Protein AF-A0A559GRL6-F1 (afdb_monomer_lite)

Secondary structure (DSSP, 8-state):
-HHHHHHHHHHHHHHHHHHHHH--TTGGGHHHHHHHHHHHHGGGG--HHHHHHTT-HHHHHHHHHHHHHHHHHHHHHH--STTTHHHHHHHHHHHHHHHHHHHHHHHTTT-PPPP--HHHHHHHHHHHHHHHHHHHHHHHHHHHHHHHHHTSS-THHHHHHHHHHHHHHHHHHHH--

Structure (mmCIF, N/CA/C/O backbone):
data_AF-A0A559GRL6-F1
#
_entry.id   AF-A0A559GRL6-F1
#
loop_
_atom_site.group_PDB
_atom_site.id
_atom_site.type_symbol
_atom_site.label_atom_id
_atom_site.label_alt_id
_atom_site.label_comp_id
_atom_site.label_asym_id
_atom_site.label_entity_id
_atom_site.label_seq_id
_atom_site.pdbx_PDB_ins_code
_atom_site.Cartn_x
_atom_site.Cartn_y
_atom_site.Cartn_z
_atom_site.occupancy
_atom_site.B_iso_or_equiv
_atom_site.auth_seq_id
_atom_site.auth_comp_id
_atom_site.auth_asym_id
_atom_site.auth_atom_id
_atom_site.pdbx_PDB_model_num
ATOM 1 N N . MET A 1 1 ? -7.817 6.416 13.350 1.00 76.00 1 MET A N 1
ATOM 2 C CA . MET A 1 1 ? -7.106 5.693 12.274 1.00 76.00 1 MET A CA 1
ATOM 3 C C . MET A 1 1 ? -7.726 5.950 10.910 1.00 76.00 1 MET A C 1
ATOM 5 O O . MET A 1 1 ? -7.143 6.718 10.166 1.00 76.00 1 MET A O 1
ATOM 9 N N . PHE A 1 2 ? -8.925 5.438 10.607 1.00 80.31 2 PHE A N 1
ATOM 10 C CA . PHE A 1 2 ? -9.505 5.513 9.254 1.00 80.31 2 PHE A CA 1
ATOM 11 C C . PHE A 1 2 ? -9.571 6.926 8.631 1.00 80.31 2 PHE A C 1
ATOM 13 O O . PHE A 1 2 ? -9.091 7.125 7.522 1.00 80.31 2 PHE A O 1
ATOM 20 N N . TYR A 1 3 ? -10.078 7.935 9.352 1.00 81.56 3 TYR A N 1
ATOM 21 C CA . TYR A 1 3 ? -10.118 9.320 8.844 1.00 81.56 3 TYR A CA 1
ATOM 22 C C . TYR A 1 3 ? -8.729 9.910 8.562 1.00 81.56 3 TYR A C 1
ATOM 24 O O . TYR A 1 3 ? -8.561 10.658 7.603 1.00 81.56 3 TYR A O 1
ATOM 32 N N . ILE A 1 4 ? -7.732 9.552 9.379 1.00 82.25 4 ILE A N 1
ATOM 33 C CA . ILE A 1 4 ? -6.341 9.965 9.165 1.00 82.25 4 ILE A CA 1
ATOM 34 C C . ILE A 1 4 ? -5.816 9.288 7.897 1.00 82.25 4 ILE A C 1
ATOM 36 O O . ILE A 1 4 ? -5.250 9.977 7.061 1.00 82.25 4 ILE A O 1
ATOM 40 N N . SER A 1 5 ? -6.084 7.991 7.711 1.00 83.94 5 SER A N 1
ATOM 41 C CA . SER A 1 5 ? -5.703 7.238 6.509 1.00 83.94 5 SER A CA 1
ATOM 42 C C . SER A 1 5 ? -6.325 7.797 5.227 1.00 83.94 5 SER A C 1
ATOM 44 O O . SER A 1 5 ? -5.647 7.839 4.206 1.00 83.94 5 SER A O 1
ATOM 46 N N . ILE A 1 6 ? -7.582 8.258 5.265 1.00 85.69 6 ILE A N 1
ATOM 47 C CA . ILE A 1 6 ? -8.213 8.948 4.124 1.00 85.69 6 ILE A CA 1
ATOM 48 C C . ILE A 1 6 ? -7.443 10.224 3.792 1.00 85.69 6 ILE A C 1
ATOM 50 O O . ILE A 1 6 ? -7.048 10.428 2.645 1.00 85.69 6 ILE A O 1
ATOM 54 N N . PHE A 1 7 ? -7.224 11.081 4.792 1.00 86.69 7 PHE A N 1
ATOM 55 C CA . PHE A 1 7 ? -6.556 12.360 4.582 1.00 86.69 7 PHE A CA 1
ATOM 56 C C . PHE A 1 7 ? -5.125 12.175 4.067 1.00 86.69 7 PHE A C 1
ATOM 58 O O . PHE A 1 7 ? -4.737 12.815 3.091 1.00 86.69 7 PHE A O 1
ATOM 65 N N . THR A 1 8 ? -4.351 11.278 4.680 1.00 85.44 8 THR A N 1
ATOM 66 C CA . THR A 1 8 ? -2.965 11.027 4.274 1.00 85.44 8 THR A CA 1
ATOM 67 C C . THR A 1 8 ? -2.886 10.377 2.899 1.00 85.44 8 THR A C 1
ATOM 69 O O . THR A 1 8 ? -2.093 10.827 2.084 1.00 85.44 8 THR A O 1
ATOM 72 N N . SER A 1 9 ? -3.730 9.388 2.589 1.00 86.75 9 SER A N 1
ATOM 73 C CA . SER A 1 9 ? -3.754 8.745 1.267 1.00 86.75 9 SER A CA 1
ATOM 74 C C . SER A 1 9 ? -4.105 9.740 0.158 1.00 86.75 9 SER A C 1
ATOM 76 O O . SER A 1 9 ? -3.411 9.777 -0.859 1.00 86.75 9 SER A O 1
ATOM 78 N N . LEU A 1 10 ? -5.105 10.604 0.368 1.00 89.81 10 LEU A N 1
ATOM 79 C CA . LEU A 1 10 ? -5.456 11.65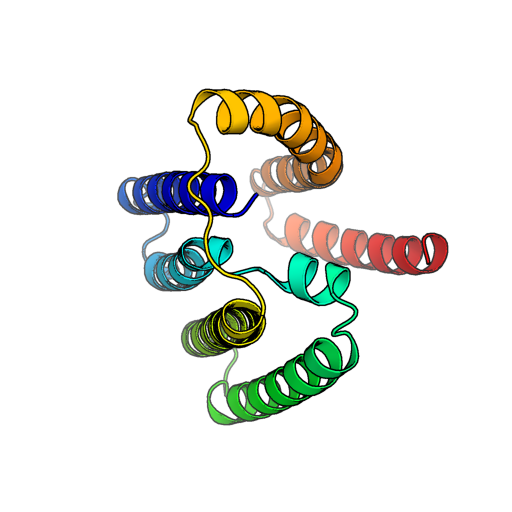3 -0.594 1.00 89.81 10 LEU A CA 1
ATOM 80 C C . LEU A 1 10 ? -4.324 12.671 -0.768 1.00 89.81 10 LEU A C 1
ATOM 82 O O . LEU A 1 10 ? -3.975 13.005 -1.898 1.00 89.81 10 LEU A O 1
ATOM 86 N N . LEU A 1 11 ? -3.729 13.135 0.333 1.00 90.31 11 LEU A N 1
ATOM 87 C CA . LEU A 1 11 ? -2.635 14.105 0.299 1.00 90.31 11 LEU A CA 1
ATOM 88 C C . LEU A 1 11 ? -1.402 13.530 -0.409 1.00 90.31 11 LEU A C 1
ATOM 90 O O . LEU A 1 11 ? -0.865 14.162 -1.316 1.00 90.31 11 LEU A O 1
ATOM 94 N N . THR A 1 12 ? -0.977 12.319 -0.044 1.00 87.75 12 THR A N 1
ATOM 95 C CA . THR A 1 12 ? 0.183 11.652 -0.647 1.00 87.75 12 THR A CA 1
ATOM 96 C C . THR A 1 12 ? -0.047 11.365 -2.125 1.00 87.75 12 THR A C 1
ATOM 98 O O . THR A 1 12 ? 0.828 11.652 -2.938 1.00 87.75 12 THR A O 1
ATOM 101 N N . THR A 1 13 ? -1.226 10.863 -2.498 1.00 88.75 13 THR A N 1
ATOM 102 C CA . THR A 1 13 ? -1.543 10.590 -3.908 1.00 88.75 13 THR A CA 1
ATOM 103 C C . THR A 1 13 ? -1.638 11.882 -4.721 1.00 88.75 13 THR A C 1
ATOM 105 O O . THR A 1 13 ? -1.179 11.930 -5.859 1.00 88.75 13 THR A O 1
ATOM 108 N N . GLY A 1 14 ? -2.169 12.958 -4.132 1.00 88.88 14 GLY A N 1
ATOM 109 C CA . GLY A 1 14 ? -2.195 14.279 -4.759 1.00 88.88 14 GLY A CA 1
ATOM 110 C C . GLY A 1 14 ? -0.790 14.802 -5.058 1.00 88.88 14 GLY A C 1
ATOM 111 O O . GLY A 1 14 ? -0.509 15.185 -6.192 1.00 88.88 14 GLY A O 1
ATOM 112 N N . ILE A 1 15 ? 0.117 14.749 -4.077 1.00 90.50 15 ILE A N 1
ATOM 113 C CA . ILE A 1 15 ? 1.530 15.117 -4.276 1.00 90.50 15 ILE A CA 1
ATOM 114 C C . ILE A 1 15 ? 2.178 14.223 -5.342 1.00 90.50 15 ILE A C 1
ATOM 116 O O . ILE A 1 15 ? 2.889 14.722 -6.211 1.00 90.50 15 ILE A O 1
ATOM 120 N N . TYR A 1 16 ? 1.900 12.920 -5.314 1.00 88.94 16 TYR A N 1
ATOM 121 C CA . TYR A 1 16 ? 2.429 11.963 -6.283 1.00 88.94 16 TYR A CA 1
ATOM 122 C C . TYR A 1 16 ? 2.016 12.299 -7.725 1.00 88.94 16 TYR A C 1
ATOM 124 O O . TYR A 1 16 ? 2.871 12.378 -8.607 1.00 88.94 16 TYR A O 1
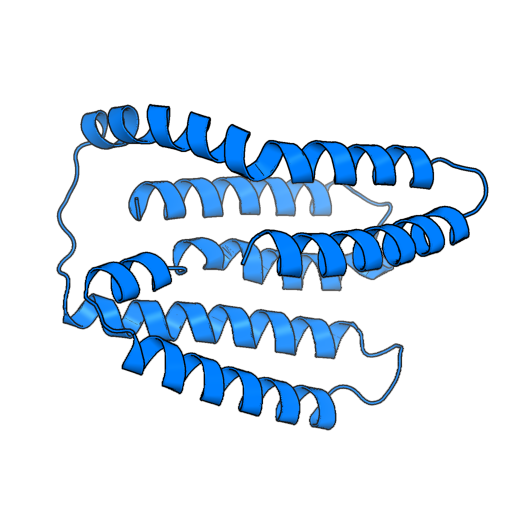ATOM 132 N N . PHE A 1 17 ? 0.734 12.586 -7.969 1.00 87.44 17 PHE A N 1
ATOM 133 C CA . PHE A 1 17 ? 0.269 12.998 -9.296 1.00 87.44 17 PHE A CA 1
ATOM 134 C C . PHE A 1 17 ? 0.823 14.356 -9.734 1.00 87.44 17 PHE A C 1
ATOM 136 O O . PHE A 1 17 ? 1.099 14.526 -10.921 1.00 87.44 17 PHE A O 1
ATOM 143 N N . LEU A 1 18 ? 1.037 15.297 -8.808 1.00 87.31 18 LEU A N 1
ATOM 144 C CA . LEU A 1 18 ? 1.695 16.568 -9.126 1.00 87.31 18 LEU A CA 1
ATOM 145 C C . LEU A 1 18 ? 3.136 16.352 -9.598 1.00 87.31 18 LEU A C 1
ATOM 147 O O . LEU A 1 18 ? 3.531 16.929 -10.606 1.00 87.31 18 LEU A O 1
ATOM 151 N N . ILE A 1 19 ? 3.902 15.492 -8.921 1.00 85.75 19 ILE A N 1
ATOM 152 C CA . ILE A 1 19 ? 5.279 15.170 -9.324 1.00 85.75 19 ILE A CA 1
ATOM 153 C C . ILE A 1 19 ? 5.298 14.571 -10.737 1.00 85.75 19 ILE A C 1
ATOM 155 O O . ILE A 1 19 ? 6.057 15.037 -11.580 1.00 85.75 19 ILE A O 1
ATOM 159 N N . ILE A 1 20 ? 4.415 13.610 -11.030 1.00 85.69 20 ILE A N 1
ATOM 160 C CA . ILE A 1 20 ? 4.316 12.999 -12.370 1.00 85.69 20 ILE A CA 1
ATOM 161 C C . ILE A 1 20 ? 3.939 14.031 -13.440 1.00 85.69 20 ILE A C 1
ATOM 163 O O . ILE A 1 20 ? 4.406 13.948 -14.575 1.00 85.69 20 ILE A O 1
ATOM 167 N N . PHE A 1 21 ? 3.075 14.989 -13.096 1.00 81.94 21 PHE A N 1
ATOM 168 C CA . PHE A 1 21 ? 2.638 16.024 -14.026 1.00 81.94 21 PHE A CA 1
ATOM 169 C C . PHE A 1 21 ? 3.770 16.993 -14.391 1.00 81.94 21 PHE A C 1
ATOM 171 O O . PHE A 1 21 ? 3.906 17.348 -15.561 1.00 81.94 21 PHE A O 1
ATOM 178 N N . PHE A 1 22 ? 4.585 17.403 -13.415 1.00 82.62 22 PHE A N 1
ATOM 179 C CA . PHE A 1 22 ? 5.700 18.328 -13.644 1.00 82.62 22 PHE A CA 1
ATOM 180 C C . PHE A 1 22 ? 6.947 17.659 -14.232 1.00 82.62 22 PHE A C 1
ATOM 182 O O . PHE A 1 22 ? 7.761 18.348 -14.846 1.00 82.62 22 PHE A O 1
ATOM 189 N N . ASP A 1 23 ? 7.106 16.345 -14.074 1.00 76.50 23 ASP A N 1
ATOM 190 C CA . ASP A 1 23 ? 8.277 15.636 -14.581 1.00 76.50 23 ASP A CA 1
ATOM 191 C C . ASP A 1 23 ? 8.110 15.221 -16.059 1.00 76.50 23 ASP A C 1
ATOM 193 O O . ASP A 1 23 ? 7.317 14.347 -16.433 1.00 76.50 23 ASP A O 1
ATOM 197 N N . THR A 1 24 ? 8.870 15.874 -16.939 1.00 66.88 24 THR A N 1
ATOM 198 C CA . THR A 1 24 ? 8.928 15.582 -18.381 1.00 66.88 24 THR A CA 1
ATOM 199 C C . THR A 1 24 ? 9.895 14.455 -18.737 1.00 66.88 24 THR A C 1
ATOM 201 O O . THR A 1 24 ? 9.849 13.958 -19.857 1.00 66.88 24 THR A O 1
ATOM 204 N N . SER A 1 25 ? 10.732 14.002 -17.803 1.00 66.62 25 SER A N 1
ATOM 205 C CA . SER A 1 25 ? 11.786 13.003 -18.055 1.00 66.62 25 SER A CA 1
ATOM 206 C C . SER A 1 25 ? 11.246 11.584 -18.264 1.00 66.62 25 SER A C 1
ATOM 208 O O . SER A 1 25 ? 11.992 10.685 -18.643 1.00 66.62 25 SER A O 1
ATOM 210 N N . ILE A 1 26 ? 9.960 11.361 -17.972 1.00 69.19 26 ILE A N 1
ATOM 211 C CA . ILE A 1 26 ? 9.410 10.025 -17.729 1.00 69.19 26 ILE A CA 1
ATOM 212 C C . ILE A 1 26 ? 8.279 9.630 -18.696 1.00 69.19 26 ILE A C 1
ATOM 214 O O . ILE A 1 26 ? 7.444 8.782 -18.376 1.00 69.19 26 ILE A O 1
ATOM 218 N N . GLU A 1 27 ? 8.205 10.231 -19.884 1.00 67.88 27 GLU A N 1
ATOM 219 C CA . GLU A 1 27 ? 7.066 10.048 -20.802 1.00 67.88 27 GLU A CA 1
ATOM 220 C C . GLU A 1 27 ? 6.702 8.582 -21.083 1.00 67.88 27 GLU A C 1
ATOM 222 O O . GLU A 1 27 ? 5.524 8.232 -21.014 1.00 67.88 27 GLU A O 1
ATOM 227 N N . ASN A 1 28 ? 7.693 7.706 -21.274 1.00 71.62 28 ASN A N 1
ATOM 228 C CA . ASN A 1 28 ? 7.456 6.286 -21.557 1.00 71.62 28 ASN A CA 1
ATOM 229 C C . ASN A 1 28 ? 6.882 5.492 -20.366 1.00 71.62 28 ASN A C 1
ATOM 231 O O . ASN A 1 28 ? 6.220 4.479 -20.577 1.00 71.62 28 ASN A O 1
ATOM 235 N N . LEU A 1 29 ? 7.089 5.939 -19.119 1.00 79.69 29 LEU A N 1
ATOM 236 C CA . LEU A 1 29 ? 6.601 5.247 -17.912 1.00 79.69 29 LEU A CA 1
ATOM 237 C C . LEU A 1 29 ? 5.433 5.975 -17.232 1.00 79.69 29 LEU A C 1
ATOM 239 O O . LEU A 1 29 ? 4.899 5.476 -16.241 1.00 79.69 29 LEU A O 1
ATOM 243 N N . LYS A 1 30 ? 4.985 7.125 -17.757 1.00 81.56 30 LYS A N 1
ATOM 244 C CA . LYS A 1 30 ? 3.871 7.896 -17.175 1.00 81.56 30 LYS A CA 1
ATOM 245 C C . LYS A 1 30 ? 2.623 7.042 -16.962 1.00 81.56 30 LYS A C 1
ATOM 247 O O . LYS A 1 30 ? 2.023 7.098 -15.893 1.00 81.56 30 LYS A O 1
ATOM 252 N N . VAL A 1 31 ? 2.266 6.208 -17.941 1.00 85.19 31 VAL A N 1
ATOM 253 C CA . VAL A 1 31 ? 1.107 5.302 -17.848 1.00 85.19 31 VAL A CA 1
ATOM 254 C C . VAL A 1 31 ? 1.240 4.351 -16.656 1.00 85.19 31 VAL A C 1
ATOM 256 O O . VAL A 1 31 ? 0.294 4.194 -15.884 1.00 85.19 31 VAL A O 1
ATOM 259 N N . LEU A 1 32 ? 2.426 3.769 -16.463 1.00 87.88 32 LEU A N 1
ATOM 260 C CA . LEU A 1 32 ? 2.713 2.870 -15.349 1.00 87.88 32 LEU A CA 1
ATOM 261 C C . LEU A 1 32 ? 2.557 3.588 -14.003 1.00 87.88 32 LEU A C 1
ATOM 263 O O . LEU A 1 32 ? 1.917 3.069 -13.089 1.00 87.88 32 LEU A O 1
ATOM 267 N N . TYR A 1 33 ? 3.085 4.806 -13.894 1.00 87.31 33 TYR A N 1
ATOM 268 C CA . TYR A 1 33 ? 2.965 5.593 -12.673 1.00 87.31 33 TYR A CA 1
ATOM 269 C C . TYR A 1 33 ? 1.535 6.026 -12.367 1.00 87.31 33 TYR A C 1
ATOM 271 O O . TYR A 1 33 ? 1.144 6.014 -11.204 1.00 87.31 33 TYR A O 1
ATOM 279 N N . TYR A 1 34 ? 0.708 6.323 -13.369 1.00 87.75 34 TYR A N 1
ATOM 280 C CA . TYR A 1 34 ? -0.712 6.578 -13.118 1.00 87.75 34 TYR A CA 1
ATOM 281 C C . TYR A 1 34 ? -1.442 5.342 -12.581 1.00 87.75 34 TYR A C 1
ATOM 283 O O . TYR A 1 34 ? -2.244 5.472 -11.654 1.00 87.75 34 TYR A O 1
ATOM 291 N N . ILE A 1 35 ? -1.135 4.148 -13.099 1.00 91.12 35 ILE A N 1
ATOM 292 C CA . ILE A 1 35 ? -1.711 2.886 -12.605 1.00 91.12 35 ILE A CA 1
ATOM 293 C C . ILE A 1 35 ? -1.315 2.657 -11.140 1.00 91.12 35 ILE A C 1
ATOM 295 O O . ILE A 1 35 ? -2.179 2.453 -10.287 1.00 91.12 35 ILE A O 1
ATOM 299 N N . LEU A 1 36 ? -0.028 2.777 -10.814 1.00 88.56 36 LEU A N 1
ATOM 300 C CA . LEU A 1 36 ? 0.449 2.636 -9.434 1.00 88.56 36 LEU A CA 1
ATOM 301 C C . LEU A 1 36 ? -0.085 3.750 -8.516 1.00 88.56 36 LEU A C 1
ATOM 303 O O . LEU A 1 36 ? -0.391 3.509 -7.349 1.00 88.56 36 LEU A O 1
ATOM 307 N N . GLY A 1 37 ? -0.279 4.959 -9.041 1.00 88.88 37 GLY A N 1
ATOM 308 C CA . GLY A 1 37 ? -0.921 6.054 -8.318 1.00 88.88 37 GLY A CA 1
ATOM 309 C C . GLY A 1 37 ? -2.386 5.771 -7.994 1.00 88.88 37 GLY A C 1
ATOM 310 O O . GLY A 1 37 ? -2.847 6.109 -6.904 1.00 88.88 37 GLY A O 1
ATOM 311 N N . ALA A 1 38 ? -3.110 5.079 -8.879 1.00 89.94 38 ALA A N 1
ATOM 312 C CA . ALA A 1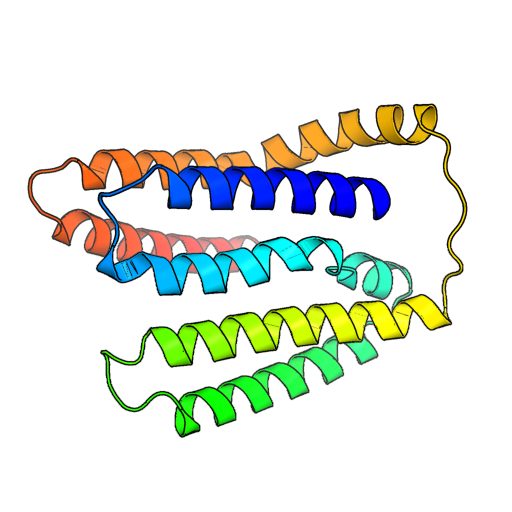 38 ? -4.456 4.605 -8.572 1.00 89.94 38 ALA A CA 1
ATOM 313 C C . ALA A 1 38 ? -4.437 3.628 -7.386 1.00 89.94 38 ALA A C 1
ATOM 315 O O . ALA A 1 38 ? -5.260 3.754 -6.484 1.00 89.94 38 ALA A O 1
ATOM 316 N N . GLN A 1 39 ? -3.463 2.715 -7.318 1.00 90.56 39 GLN A N 1
ATOM 317 C CA . GLN A 1 39 ? -3.285 1.850 -6.145 1.00 90.56 39 GLN A CA 1
ATOM 318 C C . GLN A 1 39 ? -3.082 2.663 -4.856 1.00 90.56 39 GLN A C 1
ATOM 320 O O . GLN A 1 39 ? -3.730 2.380 -3.846 1.00 90.56 39 GLN A O 1
ATOM 325 N N . ALA A 1 40 ? -2.228 3.692 -4.897 1.00 88.56 40 ALA A N 1
ATOM 326 C CA . ALA A 1 40 ? -1.963 4.574 -3.757 1.00 88.56 40 ALA A CA 1
ATOM 327 C C . ALA A 1 40 ? -3.214 5.350 -3.300 1.00 88.56 40 ALA A C 1
ATOM 329 O O . ALA A 1 40 ? -3.428 5.524 -2.094 1.00 88.56 40 ALA A O 1
ATOM 330 N N . LEU A 1 41 ? -4.079 5.741 -4.244 1.00 89.88 41 LEU A N 1
ATOM 331 C CA . LEU A 1 41 ? -5.344 6.422 -3.960 1.00 89.88 41 LEU A CA 1
ATOM 332 C C . LEU A 1 41 ? -6.287 5.569 -3.110 1.00 89.88 41 LEU A C 1
ATOM 334 O O . LEU A 1 41 ? -6.979 6.091 -2.244 1.00 89.88 41 LEU A O 1
ATOM 338 N N . PHE A 1 42 ? -6.329 4.260 -3.350 1.00 89.44 42 PHE A N 1
ATOM 339 C CA . PHE A 1 42 ? -7.205 3.344 -2.618 1.00 89.44 42 PHE A CA 1
ATOM 340 C C . PHE A 1 42 ? -6.579 2.808 -1.325 1.00 89.44 42 PHE A C 1
ATOM 342 O O . PHE A 1 42 ? -7.207 2.012 -0.628 1.00 89.44 42 PHE A O 1
ATOM 349 N N . GLN A 1 43 ? -5.377 3.258 -0.953 1.00 87.81 43 GLN A N 1
ATOM 350 C CA . GLN A 1 43 ? -4.670 2.766 0.231 1.00 87.81 43 GLN A CA 1
ATOM 351 C C . GLN A 1 43 ? -5.449 3.004 1.536 1.00 87.81 43 GLN A C 1
ATOM 353 O O . GLN A 1 43 ? -5.322 2.219 2.474 1.00 87.81 43 GLN A O 1
ATOM 358 N N . PHE A 1 44 ? -6.301 4.034 1.612 1.00 86.19 44 PHE A N 1
ATOM 359 C CA . PHE A 1 44 ? -7.151 4.265 2.789 1.00 86.19 44 PHE A CA 1
ATOM 360 C C . PHE A 1 44 ? -8.168 3.140 3.053 1.00 86.19 44 PHE A C 1
ATOM 362 O O . PHE A 1 44 ? -8.659 3.020 4.176 1.00 86.19 44 PHE A O 1
ATOM 369 N N . LEU A 1 45 ? -8.490 2.321 2.044 1.00 88.69 45 LEU A N 1
ATOM 370 C CA . LEU A 1 45 ? -9.359 1.148 2.177 1.00 88.69 45 LEU A CA 1
ATOM 371 C C . LEU A 1 45 ? -8.633 -0.063 2.775 1.00 88.69 45 LEU A C 1
ATOM 373 O O . LEU A 1 45 ? -9.269 -1.088 3.027 1.00 88.69 45 LEU A O 1
ATOM 377 N N . ASN A 1 46 ? -7.324 0.029 3.018 1.00 88.56 46 ASN A N 1
ATOM 378 C CA . ASN A 1 46 ? -6.592 -1.002 3.737 1.00 88.56 46 ASN A CA 1
ATOM 379 C C . ASN A 1 46 ? -7.056 -1.033 5.209 1.00 88.56 46 ASN A C 1
ATOM 381 O O . ASN A 1 46 ? -6.581 -0.285 6.067 1.00 88.56 46 ASN A O 1
ATOM 385 N N . ILE A 1 47 ? -8.044 -1.890 5.476 1.00 87.38 47 ILE A N 1
ATOM 386 C CA . ILE A 1 47 ? -8.655 -2.115 6.794 1.00 87.38 47 ILE A CA 1
ATOM 387 C C . ILE A 1 47 ? -8.446 -3.576 7.243 1.00 87.38 47 ILE A C 1
ATOM 389 O O . ILE A 1 47 ? -9.233 -4.154 7.988 1.00 87.38 47 ILE A O 1
ATOM 393 N N . GLU A 1 48 ? -7.373 -4.224 6.787 1.00 86.62 48 GLU A N 1
ATOM 394 C CA . GLU A 1 48 ? -7.043 -5.579 7.262 1.00 86.62 48 GLU A CA 1
ATOM 395 C C . GLU A 1 48 ? -6.757 -5.589 8.764 1.00 86.62 48 GLU A C 1
ATOM 397 O O . GLU A 1 48 ? -7.334 -6.408 9.468 1.00 86.62 48 GLU A O 1
ATOM 402 N N . TRP A 1 49 ? -6.037 -4.585 9.271 1.00 86.62 49 TRP A N 1
ATOM 403 C CA . TRP A 1 49 ? -5.759 -4.412 10.703 1.00 86.62 49 TRP A CA 1
ATOM 404 C C . TRP A 1 49 ? -7.018 -4.417 11.586 1.00 86.62 49 TRP A C 1
ATOM 406 O O . TRP A 1 49 ? -6.976 -4.864 12.727 1.00 86.62 49 TRP A O 1
ATOM 416 N N . MET A 1 50 ? -8.154 -3.920 11.082 1.00 85.88 50 MET A N 1
ATOM 417 C CA . MET A 1 50 ? -9.401 -3.954 11.847 1.00 85.88 50 MET A CA 1
ATOM 418 C C . MET A 1 50 ? -10.002 -5.356 11.820 1.00 85.88 50 MET A C 1
ATOM 420 O O . MET A 1 50 ? -10.451 -5.836 12.846 1.00 85.88 50 MET A O 1
ATOM 424 N N . ASN A 1 51 ? -9.985 -6.038 10.672 1.00 86.31 51 ASN A N 1
ATOM 425 C CA . ASN A 1 51 ? -10.443 -7.427 10.608 1.00 86.31 51 ASN A CA 1
ATOM 426 C C . ASN A 1 51 ? -9.606 -8.332 11.533 1.00 86.31 51 ASN A C 1
ATOM 428 O O . ASN A 1 51 ? -10.161 -9.230 12.154 1.00 86.31 51 ASN A O 1
ATOM 432 N N . GLU A 1 52 ? -8.309 -8.059 11.683 1.00 86.94 52 GLU A N 1
ATOM 433 C CA . GLU A 1 52 ? -7.448 -8.731 12.666 1.00 86.94 52 GLU A CA 1
ATOM 434 C C . GLU A 1 52 ? -7.856 -8.403 14.107 1.00 86.94 52 GLU A C 1
ATOM 436 O O . GLU A 1 52 ? -7.947 -9.305 14.932 1.00 86.94 52 GLU A O 1
ATOM 441 N N . ALA A 1 53 ? -8.168 -7.138 14.408 1.00 87.12 53 ALA A N 1
ATOM 442 C CA . ALA A 1 53 ? -8.629 -6.726 15.736 1.00 87.12 53 ALA A CA 1
ATOM 443 C C . ALA A 1 53 ? -9.971 -7.366 16.147 1.00 87.12 53 ALA A C 1
ATOM 445 O O . ALA A 1 53 ? -10.222 -7.537 17.336 1.00 87.12 53 ALA A O 1
ATOM 446 N N . TYR A 1 54 ? -10.818 -7.722 15.175 1.00 86.00 54 TYR A N 1
ATOM 447 C CA . TYR A 1 54 ? -12.066 -8.472 15.378 1.00 86.00 54 TYR A CA 1
ATOM 448 C C . TYR A 1 54 ? -11.887 -9.997 15.255 1.00 86.00 54 TYR A C 1
ATOM 450 O O . TYR A 1 54 ? -12.871 -10.727 15.204 1.00 86.00 54 TYR A O 1
ATOM 458 N N . GLU A 1 55 ? -10.646 -10.489 15.187 1.00 88.06 55 GLU A N 1
ATOM 459 C CA . GLU A 1 55 ? -10.304 -11.914 15.068 1.00 88.06 55 GLU A CA 1
ATOM 460 C C . GLU A 1 55 ? -10.875 -12.616 13.817 1.00 88.06 55 GLU A C 1
ATOM 462 O O . GLU A 1 55 ? -10.924 -13.846 13.729 1.00 88.06 55 GLU A O 1
ATOM 467 N N . ASN A 1 56 ? -11.216 -11.854 12.774 1.00 89.50 56 ASN A N 1
ATOM 468 C CA . ASN A 1 56 ? -11.723 -12.358 11.494 1.00 89.50 56 ASN A CA 1
ATOM 469 C C . ASN A 1 56 ? -10.603 -12.949 10.604 1.00 89.50 56 ASN A C 1
ATOM 471 O O . ASN A 1 56 ? -10.577 -12.763 9.382 1.00 89.50 56 ASN A O 1
ATOM 475 N N . TYR A 1 57 ? -9.665 -13.697 11.191 1.00 89.19 57 TYR A N 1
ATOM 476 C CA . TYR A 1 57 ? -8.492 -14.248 10.502 1.00 89.19 57 TYR A CA 1
ATOM 477 C C . TYR A 1 57 ? -8.856 -15.250 9.405 1.00 89.19 57 TYR A C 1
ATOM 479 O O . TYR A 1 57 ? -8.228 -15.260 8.347 1.00 89.19 57 TYR A O 1
ATOM 487 N N . ALA A 1 58 ? -9.901 -16.058 9.613 1.00 90.19 58 ALA A N 1
ATOM 488 C CA . ALA A 1 58 ? -10.378 -16.996 8.598 1.00 90.19 58 ALA A CA 1
ATOM 489 C C . ALA A 1 58 ? -10.844 -16.257 7.334 1.00 90.19 58 ALA A C 1
ATOM 491 O O . ALA A 1 58 ? -10.486 -16.644 6.221 1.00 90.19 58 ALA A O 1
ATOM 492 N N . PHE A 1 59 ? -11.582 -15.153 7.497 1.00 90.50 59 PHE A N 1
ATOM 493 C CA . PHE A 1 59 ? -11.997 -14.313 6.376 1.00 90.50 59 PHE A CA 1
ATOM 494 C C . PHE A 1 59 ? -10.783 -13.745 5.632 1.00 90.50 59 PHE A C 1
ATOM 496 O O . PHE A 1 59 ? -10.710 -13.887 4.410 1.00 90.50 59 PHE A O 1
ATOM 503 N N . ILE A 1 60 ? -9.811 -13.169 6.353 1.00 92.00 60 ILE A N 1
ATOM 504 C CA . ILE A 1 60 ? -8.579 -12.633 5.752 1.00 92.00 60 ILE A CA 1
ATOM 505 C C . ILE A 1 60 ? -7.860 -13.723 4.953 1.00 92.00 60 ILE A C 1
ATOM 507 O O . ILE A 1 60 ? -7.502 -13.491 3.796 1.00 92.00 60 ILE A O 1
ATOM 511 N N . LEU A 1 61 ? -7.697 -14.912 5.535 1.00 92.56 61 LEU A N 1
ATOM 512 C CA . LEU A 1 61 ? -6.993 -16.033 4.923 1.00 92.56 61 LEU A CA 1
ATOM 513 C C . LEU A 1 61 ? -7.669 -16.497 3.628 1.00 92.56 61 LEU A C 1
ATOM 515 O O . LEU A 1 61 ? -7.029 -16.483 2.574 1.00 92.56 61 LEU A O 1
ATOM 519 N N . TYR A 1 62 ? -8.956 -16.859 3.674 1.00 93.75 62 TYR A N 1
ATOM 520 C CA . TYR A 1 62 ? -9.661 -17.379 2.496 1.00 93.75 62 TYR A CA 1
ATOM 521 C C . TYR A 1 62 ? -9.770 -16.333 1.388 1.00 93.75 62 TYR A C 1
ATOM 523 O O . TYR A 1 62 ? -9.490 -16.632 0.226 1.00 93.75 62 TYR A O 1
ATOM 531 N N . LYS A 1 63 ? -10.108 -15.088 1.742 1.00 94.12 63 LYS A N 1
ATOM 532 C CA . LYS A 1 63 ? -10.166 -13.969 0.795 1.00 94.12 63 LYS A CA 1
ATOM 533 C C . LYS A 1 63 ? -8.811 -13.770 0.112 1.00 94.12 63 LYS A C 1
ATOM 535 O O . LYS A 1 63 ? -8.744 -13.749 -1.113 1.00 94.12 63 LYS A O 1
ATOM 540 N N . THR A 1 64 ? -7.729 -13.660 0.884 1.00 93.44 64 THR A N 1
ATOM 541 C CA . THR A 1 64 ? -6.386 -13.401 0.336 1.00 93.44 64 THR A CA 1
ATOM 542 C C . THR A 1 64 ? -5.927 -14.535 -0.571 1.00 93.44 64 THR A C 1
ATOM 544 O O . THR A 1 64 ? -5.354 -14.282 -1.631 1.00 93.44 64 THR A O 1
ATOM 547 N N . LEU A 1 65 ? -6.215 -15.782 -0.198 1.00 95.31 65 LEU A N 1
ATOM 548 C CA . LEU A 1 65 ? -5.873 -16.954 -0.996 1.00 95.31 65 LEU A CA 1
ATOM 549 C C . LEU A 1 65 ? -6.609 -16.942 -2.346 1.00 95.31 65 LEU A C 1
ATOM 551 O O . LEU A 1 65 ? -5.964 -17.062 -3.388 1.00 95.31 65 LEU A O 1
ATOM 555 N N . ILE A 1 66 ? -7.926 -16.715 -2.349 1.00 95.50 66 ILE A N 1
ATOM 556 C CA . ILE A 1 66 ? -8.733 -16.641 -3.582 1.00 95.50 66 ILE A CA 1
ATOM 557 C C . ILE A 1 66 ? -8.235 -15.518 -4.499 1.00 95.50 66 ILE A C 1
ATOM 559 O O . ILE A 1 66 ? -8.074 -15.716 -5.707 1.00 95.50 66 ILE A O 1
ATOM 563 N N . ILE A 1 67 ? -7.946 -14.348 -3.927 1.00 95.44 67 ILE A N 1
ATOM 564 C CA . ILE A 1 67 ? -7.424 -13.197 -4.668 1.00 95.44 67 ILE A CA 1
ATOM 565 C C . ILE A 1 67 ? -6.065 -13.526 -5.295 1.00 95.44 67 ILE A C 1
ATOM 567 O O . ILE A 1 67 ? -5.862 -13.248 -6.475 1.00 95.44 67 ILE A O 1
ATOM 571 N N . ARG A 1 68 ? -5.153 -14.169 -4.554 1.00 94.56 68 ARG A N 1
ATOM 572 C CA . ARG A 1 68 ? -3.830 -14.563 -5.070 1.00 94.56 68 ARG A CA 1
ATOM 573 C C . ARG A 1 68 ? -3.914 -15.604 -6.184 1.00 94.56 68 ARG A C 1
ATOM 575 O O . ARG A 1 68 ? -3.182 -15.488 -7.164 1.00 94.56 68 ARG A O 1
ATOM 582 N N . ILE A 1 69 ? -4.814 -16.582 -6.076 1.00 96.25 69 ILE A N 1
ATOM 583 C CA . ILE A 1 69 ? -5.047 -17.552 -7.158 1.00 96.25 69 ILE A CA 1
ATOM 584 C C . ILE A 1 69 ? -5.587 -16.836 -8.400 1.00 96.25 69 ILE A C 1
ATOM 586 O O . ILE A 1 69 ? -5.088 -17.053 -9.501 1.00 96.25 69 ILE A O 1
ATOM 590 N N . THR A 1 70 ? -6.559 -15.938 -8.228 1.00 95.25 70 THR A N 1
ATOM 591 C CA . THR A 1 70 ? -7.142 -15.170 -9.339 1.00 95.25 70 THR A CA 1
ATOM 592 C C . THR A 1 70 ? -6.095 -14.279 -10.011 1.00 95.25 70 THR A C 1
ATOM 594 O O . THR A 1 70 ? -6.029 -14.224 -11.236 1.00 95.25 70 THR A O 1
ATOM 597 N N . MET A 1 71 ? -5.230 -13.638 -9.219 1.00 95.38 71 MET A N 1
ATOM 598 C CA . MET A 1 71 ? -4.102 -12.843 -9.709 1.00 95.38 71 MET A CA 1
ATOM 599 C C . MET A 1 71 ? -3.148 -13.687 -10.554 1.00 95.38 71 MET A C 1
ATOM 601 O O . MET A 1 71 ? -2.781 -13.267 -11.646 1.00 95.38 71 MET A O 1
ATOM 605 N N . LEU A 1 72 ? -2.775 -14.882 -10.082 1.00 95.19 72 LEU A N 1
ATOM 606 C CA . LEU A 1 72 ? -1.908 -15.795 -10.830 1.00 95.19 72 LEU A CA 1
ATOM 607 C C . LEU A 1 72 ? -2.515 -16.158 -12.186 1.00 95.19 72 LEU A C 1
ATOM 609 O O . LEU A 1 72 ? -1.847 -16.036 -13.211 1.00 95.19 72 LEU A O 1
ATOM 613 N N . VAL A 1 73 ? -3.791 -16.547 -12.203 1.00 95.38 73 VAL A N 1
ATOM 614 C CA . VAL A 1 73 ? -4.503 -16.876 -13.447 1.00 95.38 73 VAL A CA 1
ATOM 615 C C . VAL A 1 73 ? -4.547 -15.668 -14.389 1.00 95.38 73 VAL A C 1
ATOM 617 O O . VAL A 1 73 ? -4.290 -15.813 -15.583 1.00 95.38 73 VAL A O 1
ATOM 620 N N . ALA A 1 74 ? -4.818 -14.471 -13.864 1.00 93.56 74 ALA A N 1
ATOM 621 C CA . ALA A 1 74 ? -4.844 -13.242 -14.650 1.00 93.56 74 ALA A CA 1
ATOM 622 C C . ALA A 1 74 ? -3.467 -12.899 -15.243 1.00 93.56 74 ALA A C 1
ATOM 624 O O . ALA A 1 74 ? -3.391 -12.537 -16.415 1.00 93.56 74 ALA A O 1
ATOM 625 N N . ILE A 1 75 ? -2.379 -13.061 -14.484 1.00 93.81 75 ILE A N 1
ATOM 626 C CA . ILE A 1 75 ? -1.018 -12.838 -14.994 1.00 93.81 75 ILE A CA 1
ATOM 627 C C . ILE A 1 75 ? -0.746 -13.754 -16.188 1.00 93.81 75 ILE A C 1
ATOM 629 O O . ILE A 1 75 ? -0.386 -13.256 -17.248 1.00 93.81 75 ILE A O 1
ATOM 633 N N . PHE A 1 76 ? -0.991 -15.061 -16.066 1.00 92.69 76 PHE A N 1
ATOM 634 C CA . PHE A 1 76 ? -0.763 -15.994 -17.177 1.00 92.69 76 PHE A CA 1
ATOM 635 C C . PHE A 1 76 ? -1.666 -15.733 -18.392 1.00 92.69 76 PHE A C 1
ATOM 637 O O . PHE A 1 76 ? -1.287 -16.046 -19.520 1.00 92.69 76 PHE A O 1
ATOM 644 N N . ALA A 1 77 ? -2.857 -15.169 -18.185 1.00 92.62 77 ALA A N 1
ATOM 645 C CA . ALA A 1 77 ? -3.773 -14.840 -19.272 1.00 92.62 77 ALA A CA 1
ATOM 646 C C . ALA A 1 77 ? -3.366 -13.564 -20.034 1.00 92.62 77 ALA A C 1
ATOM 648 O O . ALA A 1 77 ? -3.453 -13.531 -21.267 1.00 92.62 77 ALA A O 1
ATOM 649 N N . PHE A 1 78 ? -2.946 -12.518 -19.313 1.00 89.62 78 PHE A N 1
ATOM 650 C CA . PHE A 1 78 ? -2.743 -11.172 -19.862 1.00 89.62 78 PHE A CA 1
ATOM 651 C C . PHE A 1 78 ? -1.278 -10.798 -20.120 1.00 89.62 78 PHE A C 1
ATOM 653 O O . PHE A 1 78 ? -1.035 -9.932 -20.955 1.00 89.62 78 PHE A O 1
ATOM 660 N N . VAL A 1 79 ? -0.315 -11.428 -19.443 1.00 92.44 79 VAL A N 1
ATOM 661 C CA . VAL A 1 79 ? 1.119 -11.121 -19.561 1.00 92.44 79 VAL A CA 1
ATOM 662 C C . VAL A 1 79 ? 1.791 -12.239 -20.351 1.00 92.44 79 VAL A C 1
ATOM 664 O O . VAL A 1 79 ? 1.890 -13.368 -19.868 1.00 92.44 79 VAL A O 1
ATOM 667 N N . LYS A 1 80 ? 2.224 -11.949 -21.582 1.00 88.81 80 LYS A N 1
ATOM 668 C CA . LYS A 1 80 ? 2.777 -12.965 -22.497 1.00 88.81 80 LYS A CA 1
ATOM 669 C C . LYS A 1 80 ? 4.234 -12.708 -22.858 1.00 88.81 80 LYS A C 1
ATOM 671 O O . LYS A 1 80 ? 4.950 -13.647 -23.198 1.00 88.81 80 LYS A O 1
ATOM 676 N N . THR A 1 81 ? 4.665 -11.456 -22.790 1.00 88.19 81 THR A N 1
ATOM 677 C CA . THR A 1 81 ? 6.002 -11.001 -23.172 1.00 88.19 81 THR A CA 1
ATOM 678 C C . THR A 1 81 ? 6.602 -10.094 -22.097 1.00 88.19 81 THR A C 1
ATOM 680 O O . THR A 1 81 ? 5.893 -9.594 -21.225 1.00 88.19 81 THR A O 1
ATOM 683 N N . ALA A 1 82 ? 7.923 -9.891 -22.136 1.00 80.44 82 ALA A N 1
ATOM 684 C CA . ALA A 1 82 ? 8.627 -9.045 -21.167 1.00 80.44 82 ALA A CA 1
ATOM 685 C C . ALA A 1 82 ? 8.225 -7.558 -21.256 1.00 80.44 82 ALA A C 1
ATOM 687 O O . ALA A 1 82 ? 8.312 -6.843 -20.260 1.00 80.44 82 ALA A O 1
ATOM 688 N N . ASP A 1 83 ? 7.733 -7.119 -22.416 1.00 83.94 83 ASP A N 1
ATOM 689 C CA . ASP A 1 83 ? 7.287 -5.743 -22.649 1.00 83.94 83 ASP A CA 1
ATOM 690 C C . ASP A 1 83 ? 5.858 -5.479 -22.128 1.00 83.94 83 ASP A C 1
ATOM 692 O O . ASP A 1 83 ? 5.434 -4.325 -22.027 1.00 83.94 83 ASP A O 1
ATOM 696 N N . ASP A 1 84 ? 5.121 -6.518 -21.706 1.00 86.56 84 ASP A N 1
ATOM 697 C CA . ASP A 1 84 ? 3.745 -6.424 -21.186 1.00 86.56 84 ASP A CA 1
ATOM 698 C C . ASP A 1 84 ? 3.681 -5.912 -19.728 1.00 86.56 84 ASP A C 1
ATOM 700 O O . ASP A 1 84 ? 2.901 -6.391 -18.893 1.00 86.56 84 ASP A O 1
ATOM 704 N N . ILE A 1 85 ? 4.478 -4.892 -19.400 1.00 87.75 85 ILE A N 1
ATOM 705 C CA . ILE A 1 85 ? 4.555 -4.323 -18.048 1.00 87.75 85 ILE A CA 1
ATOM 706 C C . ILE A 1 85 ? 3.271 -3.587 -17.642 1.00 87.75 85 ILE A C 1
ATOM 708 O O . ILE A 1 85 ? 2.893 -3.581 -16.469 1.00 87.75 85 ILE A O 1
ATOM 712 N N . VAL A 1 86 ? 2.564 -2.990 -18.608 1.00 90.00 86 VAL A N 1
ATOM 713 C CA . VAL A 1 86 ? 1.316 -2.251 -18.362 1.00 90.00 86 VAL A CA 1
ATOM 714 C C . VAL A 1 86 ? 0.173 -3.202 -17.969 1.00 90.00 86 VAL A C 1
ATOM 716 O O . VAL A 1 86 ? -0.403 -2.992 -16.899 1.00 90.00 86 VAL A O 1
ATOM 719 N N . PRO A 1 87 ? -0.143 -4.272 -18.734 1.00 90.56 87 PRO A N 1
ATOM 720 C CA . PRO A 1 87 ? -1.101 -5.293 -18.302 1.00 90.56 87 PRO A CA 1
ATOM 721 C C . PRO A 1 87 ? -0.764 -5.894 -16.936 1.00 90.56 87 PRO A C 1
ATOM 723 O O . PRO A 1 87 ? -1.651 -6.041 -16.093 1.00 90.56 87 PRO A O 1
ATOM 726 N N . TYR A 1 88 ? 0.516 -6.182 -16.684 1.00 93.00 88 TYR A N 1
ATOM 727 C CA . TYR A 1 88 ? 0.972 -6.686 -15.390 1.00 93.00 88 TYR A CA 1
ATOM 728 C C . TYR A 1 88 ? 0.638 -5.720 -14.243 1.00 93.00 88 TYR A C 1
ATOM 730 O O . TYR A 1 88 ? 0.034 -6.120 -13.242 1.00 93.00 88 TYR A O 1
ATOM 738 N N . ALA A 1 89 ? 0.971 -4.436 -14.398 1.00 92.31 89 ALA A N 1
ATOM 739 C CA . ALA A 1 89 ? 0.687 -3.420 -13.391 1.00 92.31 89 ALA A CA 1
ATOM 740 C C . ALA A 1 89 ? -0.816 -3.254 -13.139 1.00 92.31 89 ALA A C 1
ATOM 742 O O . ALA A 1 89 ? -1.231 -3.138 -11.987 1.00 92.31 89 ALA A O 1
ATOM 743 N N . ILE A 1 90 ? -1.643 -3.315 -14.188 1.00 93.94 90 ILE A N 1
ATOM 744 C CA . ILE A 1 90 ? -3.105 -3.267 -14.054 1.00 93.94 90 ILE A CA 1
ATOM 745 C C . ILE A 1 90 ? -3.604 -4.443 -13.214 1.00 93.94 90 ILE A C 1
ATOM 747 O O . ILE A 1 90 ? -4.374 -4.229 -12.278 1.00 93.94 90 ILE A O 1
ATOM 751 N N . VAL A 1 91 ? -3.155 -5.670 -13.503 1.00 95.00 91 VAL A N 1
ATOM 752 C CA . VAL A 1 91 ? -3.552 -6.863 -12.736 1.00 95.00 91 VAL A CA 1
ATOM 753 C C . VAL A 1 91 ? -3.144 -6.723 -11.269 1.00 95.00 91 VAL A C 1
ATOM 755 O O . VAL A 1 91 ? -3.966 -6.958 -10.379 1.00 95.00 91 VAL A O 1
ATOM 758 N N . MET A 1 92 ? -1.913 -6.284 -11.002 1.00 93.62 92 MET A N 1
ATOM 759 C CA . MET A 1 92 ? -1.398 -6.058 -9.647 1.00 93.62 92 MET A CA 1
ATOM 760 C C . MET A 1 92 ? -2.215 -5.012 -8.876 1.00 93.62 92 MET A C 1
ATOM 762 O O . MET A 1 92 ? -2.673 -5.260 -7.752 1.00 93.62 92 MET A O 1
ATOM 766 N N . THR A 1 93 ? -2.435 -3.847 -9.483 1.00 94.00 93 THR A N 1
ATOM 767 C CA . THR A 1 93 ? -3.197 -2.755 -8.875 1.00 94.00 93 THR A CA 1
ATOM 768 C C . THR A 1 93 ? -4.653 -3.154 -8.652 1.00 94.00 93 THR A C 1
ATOM 770 O O . THR A 1 93 ? -5.165 -2.971 -7.547 1.00 94.00 93 THR A O 1
ATOM 773 N N . ALA A 1 94 ? -5.308 -3.765 -9.642 1.00 94.81 94 ALA A N 1
ATOM 774 C CA . ALA A 1 94 ? -6.693 -4.215 -9.528 1.00 94.81 94 ALA A CA 1
ATOM 775 C C . ALA A 1 94 ? -6.862 -5.257 -8.415 1.00 94.81 94 ALA A C 1
ATOM 777 O O . ALA A 1 94 ? -7.772 -5.141 -7.598 1.00 94.81 94 ALA A O 1
ATOM 778 N N . THR A 1 95 ? -5.950 -6.227 -8.332 1.00 94.69 95 THR A N 1
ATOM 779 C CA . THR A 1 95 ? -5.933 -7.251 -7.276 1.00 94.69 95 THR A CA 1
ATOM 780 C C . THR A 1 95 ? -5.800 -6.619 -5.890 1.00 94.69 95 THR A C 1
ATOM 782 O O . THR A 1 95 ? -6.520 -6.989 -4.960 1.00 94.69 95 THR A O 1
ATOM 785 N N . THR A 1 96 ? -4.919 -5.627 -5.747 1.00 93.62 96 THR A N 1
ATOM 786 C CA . THR A 1 96 ? -4.719 -4.911 -4.478 1.00 93.62 96 THR A CA 1
ATOM 787 C C . THR A 1 96 ? -5.970 -4.125 -4.084 1.00 93.62 96 THR A C 1
ATOM 789 O O . THR A 1 96 ? -6.445 -4.234 -2.954 1.00 93.62 96 THR A O 1
ATOM 792 N N . ILE A 1 97 ? -6.546 -3.369 -5.022 1.00 94.00 97 ILE A N 1
ATOM 793 C CA . ILE A 1 97 ? -7.768 -2.591 -4.783 1.00 94.00 97 ILE A CA 1
ATOM 794 C C . ILE A 1 97 ? -8.927 -3.523 -4.414 1.00 94.00 97 ILE A C 1
ATOM 796 O O . ILE A 1 97 ? -9.643 -3.252 -3.451 1.00 94.00 97 ILE A O 1
ATOM 800 N N . LEU A 1 98 ? -9.084 -4.645 -5.122 1.0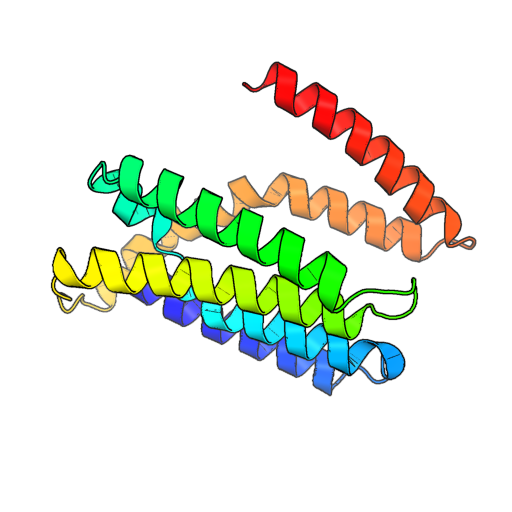0 94.19 98 LEU A N 1
ATOM 801 C CA . LEU A 1 98 ? -10.080 -5.672 -4.814 1.00 94.19 98 LEU A CA 1
ATOM 802 C C . LEU A 1 98 ? -9.891 -6.214 -3.390 1.00 94.19 98 LEU A C 1
ATOM 804 O O . LEU A 1 98 ? -10.867 -6.342 -2.649 1.00 94.19 98 LEU A O 1
ATOM 808 N N . ASN A 1 99 ? -8.646 -6.480 -2.984 1.00 94.38 99 ASN A N 1
ATOM 809 C CA . ASN A 1 99 ? -8.336 -6.948 -1.636 1.00 94.38 99 ASN A CA 1
ATOM 810 C C . ASN A 1 99 ? -8.797 -5.957 -0.561 1.00 94.38 99 ASN A C 1
ATOM 812 O O . ASN A 1 99 ? -9.453 -6.345 0.411 1.00 94.38 99 ASN A O 1
ATOM 816 N N . TYR A 1 100 ? -8.499 -4.675 -0.759 1.00 92.88 100 TYR A N 1
ATOM 817 C CA . TYR A 1 100 ? -8.901 -3.616 0.162 1.00 92.88 100 TYR A CA 1
ATOM 818 C C . TYR A 1 100 ? -10.416 -3.418 0.185 1.00 92.88 100 TYR A C 1
ATOM 820 O O . TYR A 1 100 ? -11.011 -3.329 1.259 1.00 92.88 100 TYR A O 1
ATOM 828 N N . LEU A 1 101 ? -11.060 -3.416 -0.983 1.00 92.56 101 LEU A N 1
ATOM 829 C CA . LEU A 1 101 ? -12.510 -3.283 -1.101 1.00 92.56 101 LEU A CA 1
ATOM 830 C C . LEU A 1 101 ? -13.244 -4.412 -0.379 1.00 92.56 101 LEU A C 1
ATOM 832 O O . LEU A 1 101 ? -14.182 -4.142 0.366 1.00 92.56 101 LEU A O 1
ATOM 836 N N . LEU A 1 102 ? -12.816 -5.663 -0.552 1.00 91.75 102 LEU A N 1
ATOM 837 C CA . LEU A 1 102 ? -13.453 -6.802 0.110 1.00 91.75 102 LEU A CA 1
ATOM 838 C C . LEU A 1 102 ? -13.283 -6.740 1.633 1.00 91.75 102 LEU A C 1
ATOM 840 O O . LEU A 1 102 ? -14.264 -6.929 2.353 1.00 91.75 102 LEU A O 1
ATOM 844 N N . SER A 1 103 ? -12.087 -6.394 2.126 1.00 91.19 103 SER A N 1
ATOM 845 C CA . SER A 1 103 ? -11.868 -6.139 3.560 1.00 91.19 103 SER A CA 1
ATOM 846 C C . SER A 1 103 ? -12.771 -5.036 4.102 1.00 91.19 103 SER A C 1
ATOM 848 O O . SER A 1 103 ? -13.331 -5.167 5.191 1.00 91.19 103 SER A O 1
ATOM 850 N N . PHE A 1 104 ? -12.908 -3.947 3.345 1.00 88.31 104 PHE A N 1
ATOM 851 C CA . PHE A 1 104 ? -13.716 -2.793 3.720 1.00 88.31 104 PHE A CA 1
ATOM 852 C C . PHE A 1 104 ? -15.212 -3.126 3.768 1.00 88.31 104 PHE A C 1
ATOM 854 O O . PHE A 1 104 ? -15.913 -2.751 4.708 1.00 88.31 104 PHE A O 1
ATOM 861 N N . LEU A 1 105 ? -15.716 -3.838 2.759 1.00 87.81 105 LEU A N 1
ATOM 862 C CA . LEU A 1 105 ? -17.122 -4.228 2.683 1.00 87.81 105 LEU A CA 1
ATOM 863 C C . LEU A 1 105 ? -17.505 -5.204 3.796 1.00 87.81 105 LEU A C 1
ATOM 865 O O . LEU A 1 105 ? -18.620 -5.109 4.306 1.00 87.81 105 LEU A O 1
ATOM 869 N N . TRP A 1 106 ? -16.595 -6.102 4.185 1.00 87.44 106 TRP A N 1
ATOM 870 C CA . TRP A 1 106 ? -16.820 -7.030 5.291 1.00 87.44 106 TRP A CA 1
ATOM 871 C C . TRP A 1 106 ? -16.966 -6.290 6.620 1.00 87.44 106 TRP A C 1
ATOM 873 O O . TRP A 1 106 ? -18.022 -6.350 7.248 1.00 87.44 106 TRP A O 1
ATOM 883 N N . ILE A 1 107 ? -15.958 -5.497 6.992 1.00 85.88 107 ILE A N 1
ATOM 884 C CA . ILE A 1 107 ? -15.932 -4.821 8.294 1.00 85.88 107 ILE A CA 1
ATOM 885 C C . ILE A 1 107 ? -17.035 -3.767 8.442 1.00 85.88 107 ILE A C 1
ATOM 887 O O . ILE A 1 107 ? -17.533 -3.533 9.541 1.00 85.88 107 ILE A O 1
ATOM 891 N N . LYS A 1 108 ? -17.488 -3.161 7.336 1.00 82.12 108 LYS A N 1
ATOM 892 C CA . LYS A 1 108 ? -18.617 -2.217 7.351 1.00 82.12 108 LYS A CA 1
ATOM 893 C C . LYS A 1 108 ? -19.917 -2.865 7.853 1.00 82.12 108 LYS A C 1
ATOM 895 O O . LYS A 1 108 ? -20.805 -2.152 8.313 1.00 82.12 108 LYS A O 1
ATOM 900 N N . ARG A 1 109 ? -20.058 -4.193 7.763 1.00 76.69 109 ARG A N 1
ATOM 901 C CA . ARG A 1 109 ? -21.220 -4.917 8.313 1.00 76.69 109 ARG A CA 1
ATOM 902 C C . ARG A 1 109 ? -21.164 -5.022 9.837 1.00 76.69 109 ARG A C 1
ATOM 904 O O . ARG A 1 109 ? -22.215 -5.119 10.459 1.00 76.69 109 ARG A O 1
ATOM 911 N N . GLU A 1 110 ? -19.967 -4.986 10.413 1.00 73.44 110 GLU A N 1
ATOM 912 C CA . GLU A 1 110 ? -19.718 -5.161 11.848 1.00 73.44 110 GLU A CA 1
ATOM 913 C C . GLU A 1 110 ? -19.532 -3.820 12.579 1.00 73.44 110 GLU A C 1
ATOM 915 O O . GLU A 1 110 ? -19.792 -3.727 13.777 1.00 73.44 110 GLU A O 1
ATOM 920 N N . VAL A 1 111 ? -19.134 -2.758 11.865 1.00 72.69 111 VAL A N 1
ATOM 921 C CA . VAL A 1 111 ? -18.773 -1.465 12.463 1.00 72.69 111 VAL A CA 1
ATOM 922 C C . VAL A 1 111 ? -19.567 -0.309 11.854 1.00 72.69 111 VAL A C 1
ATOM 924 O O . VAL A 1 111 ? -19.507 -0.042 10.653 1.00 72.69 111 VAL A O 1
ATOM 927 N N . SER A 1 112 ? -20.264 0.450 12.705 1.00 70.88 112 SER A N 1
ATOM 928 C CA . SER A 1 112 ? -20.885 1.728 12.337 1.00 70.88 112 SER A CA 1
ATOM 929 C C . SER A 1 112 ? -19.901 2.893 12.479 1.00 70.88 112 SER A C 1
ATOM 931 O O . SER A 1 112 ? -19.195 2.996 13.482 1.00 70.88 112 SER A O 1
ATOM 933 N N . PHE A 1 113 ? -19.894 3.821 11.519 1.00 68.69 113 PHE A N 1
ATOM 934 C CA . PHE A 1 113 ? -19.057 5.020 11.594 1.00 68.69 113 PHE A CA 1
ATOM 935 C C . PHE A 1 113 ? -19.519 5.967 12.709 1.00 68.69 113 PHE A C 1
ATOM 937 O O . PHE A 1 113 ? -20.656 6.439 12.701 1.00 68.69 113 PHE A O 1
ATOM 944 N N . VAL A 1 114 ? -18.607 6.298 13.626 1.00 69.62 114 VAL A N 1
ATOM 945 C CA . VAL A 1 114 ? -18.815 7.312 14.669 1.00 69.62 114 VAL A CA 1
ATOM 946 C C . VAL A 1 114 ? -18.107 8.604 14.262 1.00 69.62 114 VAL A C 1
ATOM 948 O O . VAL A 1 114 ? -16.961 8.578 13.809 1.00 69.62 114 VAL A O 1
ATOM 951 N N . LYS A 1 115 ? -18.785 9.748 14.416 1.00 66.81 115 LYS A N 1
ATOM 952 C CA . LYS A 1 115 ? -18.179 11.067 14.184 1.00 66.81 115 LYS A CA 1
ATOM 953 C C . LYS A 1 115 ? -17.151 11.350 15.281 1.00 66.81 115 LYS A C 1
ATOM 955 O O . LYS A 1 115 ? -17.501 11.369 16.454 1.00 66.81 115 LYS A O 1
ATOM 960 N N . ILE A 1 116 ? -15.906 11.596 14.883 1.00 70.94 116 ILE A N 1
ATOM 961 C CA . ILE A 1 116 ? -14.789 11.923 15.779 1.00 70.94 116 ILE A CA 1
ATOM 962 C C . ILE A 1 116 ? -14.472 13.418 15.650 1.00 70.94 116 ILE A C 1
ATOM 964 O O . ILE A 1 116 ? -14.494 13.967 14.545 1.00 70.94 116 ILE A O 1
ATOM 968 N N . GLY A 1 117 ? -14.176 14.082 16.769 1.00 76.06 117 GLY A N 1
ATOM 969 C CA . GLY A 1 117 ? -13.802 15.498 16.784 1.00 76.06 117 GLY A CA 1
ATOM 970 C C . GLY A 1 117 ? -12.385 15.753 16.246 1.00 76.06 117 GLY A C 1
ATOM 971 O O . GLY A 1 117 ? -11.477 14.941 16.422 1.00 76.06 117 GLY A O 1
ATOM 972 N N . PHE A 1 118 ? -12.151 16.923 15.641 1.00 70.81 118 PHE A N 1
ATOM 973 C CA . PHE A 1 118 ? -10.840 17.297 15.080 1.00 70.81 118 PHE A CA 1
ATOM 974 C C . PHE A 1 118 ? -9.702 17.288 16.120 1.00 70.81 118 PHE A C 1
ATOM 976 O O . PHE A 1 118 ? -8.574 16.906 15.818 1.00 70.81 118 PHE A O 1
ATOM 983 N N . VAL A 1 119 ? -10.007 17.643 17.372 1.00 77.69 119 VAL A N 1
ATOM 984 C CA . VAL A 1 119 ? -9.040 17.636 18.485 1.00 77.69 119 VAL A CA 1
ATOM 985 C C . VAL A 1 119 ? -8.548 16.219 18.801 1.00 77.69 119 VAL A C 1
ATOM 987 O O . VAL A 1 119 ? -7.372 16.024 19.101 1.00 77.69 119 VAL A O 1
ATOM 990 N N . GLU A 1 120 ? -9.420 15.217 18.707 1.00 78.38 120 GLU A N 1
ATOM 991 C CA . GLU A 1 120 ? -9.059 13.813 18.928 1.00 78.38 120 GLU A CA 1
ATOM 992 C C . GLU A 1 120 ? -8.225 13.268 17.764 1.00 78.38 120 GLU A C 1
ATOM 994 O O . GLU A 1 120 ? -7.243 12.559 17.989 1.00 78.38 120 GLU A O 1
ATOM 999 N N . LEU A 1 121 ? -8.537 13.681 16.528 1.00 76.94 121 LEU A N 1
ATOM 1000 C CA . LEU A 1 121 ? -7.724 13.366 15.349 1.00 76.94 121 LEU A CA 1
ATOM 1001 C C . LEU A 1 121 ? -6.302 13.936 15.464 1.00 76.94 121 LEU A C 1
ATOM 1003 O O . LEU A 1 121 ? -5.338 13.216 15.203 1.00 76.94 121 LEU A O 1
ATOM 1007 N N . ALA A 1 122 ? -6.158 15.190 15.903 1.00 78.69 122 ALA A N 1
ATOM 1008 C CA . ALA A 1 122 ? -4.853 15.827 16.092 1.00 78.69 122 ALA A CA 1
ATOM 1009 C C . ALA A 1 122 ? -4.042 15.198 17.241 1.00 78.69 122 ALA A C 1
ATOM 1011 O O . ALA A 1 122 ? -2.819 15.097 17.166 1.00 78.69 122 ALA A O 1
ATOM 1012 N N . LYS A 1 123 ? -4.705 14.729 18.305 1.00 82.88 123 LYS A N 1
ATOM 1013 C CA . LYS A 1 123 ? -4.029 13.992 19.385 1.00 82.88 123 LYS A CA 1
ATOM 1014 C C . LYS A 1 123 ? -3.543 12.620 18.920 1.00 82.88 123 LYS A C 1
ATOM 1016 O O . LYS A 1 123 ? -2.437 12.222 19.277 1.00 82.88 123 LYS A O 1
ATOM 1021 N N . ALA A 1 124 ? -4.335 11.921 18.106 1.00 81.00 124 ALA A N 1
ATOM 1022 C CA . ALA A 1 124 ? -3.974 10.615 17.561 1.00 81.00 124 ALA A CA 1
ATOM 1023 C C . ALA A 1 124 ? -2.874 10.688 16.484 1.00 81.00 124 ALA A C 1
ATOM 1025 O O . ALA A 1 124 ? -2.111 9.736 16.336 1.00 81.00 124 ALA A O 1
ATOM 1026 N N . SER A 1 125 ? -2.748 11.798 15.748 1.00 78.94 125 SER A N 1
ATOM 1027 C CA . SER A 1 125 ? -1.734 11.931 14.691 1.00 78.94 125 SER A CA 1
ATOM 1028 C C . SER A 1 125 ? -0.300 12.010 15.224 1.00 78.94 125 SER A C 1
ATOM 1030 O O . SER A 1 125 ? 0.611 11.500 14.577 1.00 78.94 125 SER A O 1
ATOM 1032 N N . LYS A 1 126 ? -0.085 12.583 16.416 1.00 81.06 126 LYS A N 1
ATOM 1033 C CA . LYS A 1 126 ? 1.249 12.717 17.026 1.00 81.06 126 LYS A CA 1
ATOM 1034 C C . LYS A 1 126 ? 1.972 11.370 17.228 1.00 81.06 126 LYS A C 1
ATOM 1036 O O . LYS A 1 126 ? 3.077 11.234 16.709 1.00 81.06 126 LYS A O 1
ATOM 1041 N N . PRO A 1 127 ? 1.402 10.367 17.929 1.00 85.38 127 PRO A N 1
ATOM 1042 C CA . PRO A 1 127 ? 2.049 9.061 18.066 1.00 85.38 127 PRO A CA 1
ATOM 1043 C C . PRO A 1 127 ? 2.150 8.318 16.727 1.00 85.38 127 PRO A C 1
ATOM 1045 O O . PRO A 1 127 ? 3.154 7.656 16.476 1.00 85.38 127 PRO A O 1
ATOM 1048 N N . LEU A 1 128 ? 1.163 8.477 15.838 1.00 84.88 128 LEU A N 1
ATOM 1049 C CA . LEU A 1 128 ? 1.193 7.866 14.506 1.00 84.88 128 LEU A CA 1
ATOM 1050 C C . LEU A 1 128 ? 2.355 8.370 13.655 1.00 84.88 128 LEU A C 1
ATOM 1052 O O . LEU A 1 128 ? 2.978 7.582 12.951 1.00 84.88 128 LEU A O 1
ATOM 1056 N N . PHE A 1 129 ? 2.669 9.662 13.732 1.00 83.00 129 PHE A N 1
ATOM 1057 C CA . PHE A 1 129 ? 3.796 10.239 13.009 1.00 83.00 129 PHE A CA 1
ATOM 1058 C C . PHE A 1 129 ? 5.134 9.675 13.505 1.00 83.00 129 PHE A C 1
ATOM 1060 O O . PHE A 1 129 ? 5.989 9.316 12.700 1.00 83.00 129 PHE A O 1
ATOM 1067 N N . THR A 1 130 ? 5.293 9.508 14.821 1.00 86.00 130 THR A N 1
ATOM 1068 C CA . THR A 1 130 ? 6.478 8.850 15.390 1.00 86.00 130 THR A CA 1
ATOM 1069 C C . THR A 1 130 ? 6.597 7.400 14.917 1.00 86.00 130 THR A C 1
ATOM 1071 O O . THR A 1 130 ? 7.679 6.982 14.505 1.00 86.00 130 THR A O 1
ATOM 1074 N N . MET A 1 131 ? 5.495 6.639 14.922 1.00 85.38 131 MET A N 1
ATOM 1075 C CA . MET A 1 131 ? 5.491 5.262 14.407 1.00 85.38 131 MET A CA 1
ATOM 1076 C C . MET A 1 131 ? 5.807 5.211 12.909 1.00 85.38 131 MET A C 1
ATOM 1078 O O . MET A 1 131 ? 6.545 4.329 12.480 1.00 85.38 131 MET A O 1
ATOM 1082 N N . LEU A 1 132 ? 5.305 6.169 12.123 1.00 82.81 132 LEU A N 1
ATOM 1083 C CA . LEU A 1 132 ? 5.605 6.282 10.697 1.00 82.81 132 LEU A CA 1
ATOM 1084 C C . LEU A 1 132 ? 7.106 6.452 10.459 1.00 82.81 132 LEU A C 1
ATOM 1086 O O . LEU A 1 132 ? 7.662 5.736 9.628 1.00 82.81 132 LEU A O 1
ATOM 1090 N N . LEU A 1 133 ? 7.767 7.350 11.196 1.00 85.19 133 LEU A N 1
ATOM 1091 C CA . LEU A 1 133 ? 9.212 7.552 11.075 1.00 85.19 133 LEU A CA 1
ATOM 1092 C C . LEU A 1 133 ? 9.990 6.291 11.457 1.00 85.19 133 LEU A C 1
ATOM 1094 O O . LEU A 1 133 ? 10.887 5.885 10.724 1.00 85.19 133 LEU A O 1
ATOM 1098 N N . LEU A 1 134 ? 9.619 5.647 12.565 1.00 86.06 134 LEU A N 1
ATOM 1099 C CA . LEU A 1 134 ? 10.309 4.453 13.046 1.00 86.06 134 LEU A CA 1
ATOM 1100 C C . LEU A 1 134 ? 10.170 3.276 12.069 1.00 86.06 134 LEU A C 1
ATOM 1102 O O . LEU A 1 134 ? 11.163 2.635 11.735 1.00 86.06 134 LEU A O 1
ATOM 1106 N N . ALA A 1 135 ? 8.957 3.025 11.573 1.00 81.50 135 ALA A N 1
ATOM 1107 C CA . ALA A 1 135 ? 8.681 1.926 10.650 1.00 81.50 135 ALA A CA 1
ATOM 1108 C C . ALA A 1 135 ? 9.332 2.127 9.271 1.00 81.50 135 ALA A C 1
ATOM 1110 O O . ALA A 1 135 ? 9.677 1.152 8.606 1.00 81.50 135 ALA A O 1
ATOM 1111 N N . ASN A 1 136 ? 9.520 3.380 8.839 1.00 83.31 136 ASN A N 1
ATOM 1112 C CA . ASN A 1 136 ? 10.061 3.698 7.514 1.00 83.31 136 ASN A CA 1
ATOM 1113 C C . ASN A 1 136 ? 11.537 4.11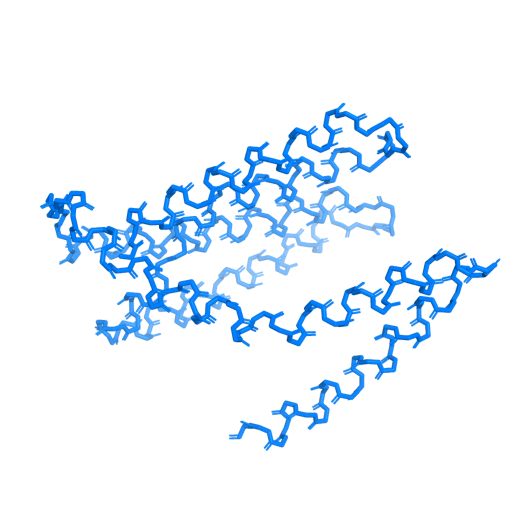6 7.524 1.00 83.31 136 ASN A C 1
ATOM 1115 O O . ASN A 1 136 ? 12.096 4.332 6.451 1.00 83.31 136 ASN A O 1
ATOM 1119 N N . ALA A 1 137 ? 12.195 4.198 8.685 1.00 83.81 137 ALA A N 1
ATOM 1120 C CA . ALA A 1 137 ? 13.601 4.595 8.776 1.00 83.81 137 ALA A CA 1
ATOM 1121 C C . ALA A 1 137 ? 14.503 3.714 7.894 1.00 83.81 137 ALA A C 1
ATOM 1123 O O . ALA A 1 137 ? 15.286 4.226 7.099 1.00 83.81 137 ALA A O 1
ATOM 1124 N N . ASN A 1 138 ? 14.328 2.390 7.961 1.00 79.06 138 ASN A N 1
ATOM 1125 C CA . ASN A 1 138 ? 15.094 1.442 7.145 1.00 79.06 138 ASN A CA 1
ATOM 1126 C C . ASN A 1 138 ? 14.845 1.630 5.635 1.00 79.06 138 ASN A C 1
ATOM 1128 O O . ASN A 1 138 ? 15.772 1.631 4.823 1.00 79.06 138 ASN A O 1
ATOM 1132 N N . MET A 1 139 ? 13.583 1.841 5.250 1.00 81.38 139 MET A N 1
ATOM 1133 C CA . MET A 1 139 ? 13.225 2.093 3.853 1.00 81.38 139 MET A CA 1
ATOM 1134 C C . MET A 1 139 ? 13.875 3.383 3.340 1.00 81.38 139 MET A C 1
ATOM 1136 O O . MET A 1 139 ? 14.350 3.431 2.209 1.00 81.38 139 MET A O 1
ATOM 1140 N N . LEU A 1 140 ? 13.936 4.419 4.177 1.00 80.69 140 LEU A N 1
ATOM 1141 C CA . LEU A 1 140 ? 14.497 5.708 3.795 1.00 80.69 140 LEU A CA 1
ATOM 1142 C C . LEU A 1 140 ? 15.994 5.607 3.474 1.00 80.69 140 LEU A C 1
ATOM 1144 O O . LEU A 1 140 ? 16.409 6.097 2.428 1.00 80.69 140 LEU A O 1
ATOM 1148 N N . TYR A 1 141 ? 16.785 4.921 4.309 1.00 79.88 141 TYR A N 1
ATOM 1149 C CA . TYR A 1 141 ? 18.218 4.724 4.046 1.00 79.88 141 TYR A CA 1
ATOM 1150 C C . TYR A 1 141 ? 18.463 3.891 2.786 1.00 79.88 141 TYR A C 1
ATOM 1152 O O . TYR A 1 141 ? 19.248 4.281 1.929 1.00 79.88 141 TYR A O 1
ATOM 1160 N N . THR A 1 142 ? 17.731 2.791 2.615 1.00 80.81 142 THR A N 1
ATOM 1161 C CA . THR A 1 142 ? 17.929 1.898 1.461 1.00 80.81 142 THR A CA 1
ATOM 1162 C C . THR A 1 142 ? 17.496 2.521 0.131 1.00 80.81 142 THR A C 1
ATOM 1164 O O . THR A 1 142 ? 18.112 2.255 -0.902 1.00 80.81 142 THR A O 1
ATOM 1167 N N . LEU A 1 143 ? 16.454 3.361 0.119 1.00 82.25 143 LEU A N 1
ATOM 1168 C CA . LEU A 1 143 ? 16.063 4.121 -1.073 1.00 82.25 143 LEU A CA 1
ATOM 1169 C C . LEU A 1 143 ? 17.050 5.249 -1.378 1.00 82.25 143 LEU A C 1
ATOM 1171 O O . LEU A 1 143 ? 17.360 5.485 -2.546 1.00 82.25 143 LEU A O 1
ATOM 1175 N N . LEU A 1 144 ? 17.555 5.921 -0.342 1.00 82.19 144 LEU A N 1
ATOM 1176 C CA . LEU A 1 144 ? 18.562 6.964 -0.491 1.00 82.19 144 LEU A CA 1
ATOM 1177 C C . LEU A 1 144 ? 19.868 6.395 -1.070 1.00 82.19 144 LEU A C 1
ATOM 1179 O O . LEU A 1 144 ? 20.400 6.959 -2.026 1.00 82.19 144 LEU A O 1
ATOM 1183 N N . ASP A 1 145 ? 20.326 5.245 -0.570 1.00 82.56 145 ASP A N 1
ATOM 1184 C CA . ASP A 1 145 ? 21.483 4.522 -1.109 1.00 82.56 145 ASP A CA 1
ATOM 1185 C C . ASP A 1 145 ? 21.300 4.207 -2.596 1.00 82.56 145 ASP A C 1
ATOM 1187 O O . ASP A 1 145 ? 22.170 4.513 -3.414 1.00 82.56 145 ASP A O 1
ATOM 1191 N N . ARG A 1 146 ? 20.137 3.659 -2.976 1.00 77.62 146 ARG A N 1
ATOM 1192 C CA . ARG A 1 146 ? 19.829 3.389 -4.388 1.00 77.62 146 ARG A CA 1
ATOM 1193 C C . ARG A 1 146 ? 19.864 4.659 -5.223 1.00 77.62 146 ARG A C 1
ATOM 1195 O O . ARG A 1 146 ? 20.458 4.637 -6.291 1.00 77.62 146 ARG A O 1
ATOM 1202 N N . MET A 1 147 ? 19.299 5.764 -4.734 1.00 80.00 147 MET A N 1
ATOM 1203 C CA . MET A 1 147 ? 19.308 7.041 -5.451 1.00 80.00 147 MET A CA 1
ATOM 1204 C C . MET A 1 147 ? 20.734 7.544 -5.720 1.00 80.00 147 MET A C 1
ATOM 1206 O O . MET A 1 147 ? 20.998 8.092 -6.792 1.00 80.00 147 MET A O 1
ATOM 1210 N N . PHE A 1 148 ? 21.661 7.354 -4.777 1.00 80.69 148 PHE A N 1
ATOM 1211 C CA . PHE A 1 148 ? 23.070 7.685 -4.992 1.00 80.69 148 PHE A CA 1
ATOM 1212 C C . PHE A 1 148 ? 23.734 6.756 -6.012 1.00 80.69 148 PHE A C 1
ATOM 1214 O O . PHE A 1 148 ? 24.453 7.243 -6.883 1.00 80.69 148 PHE A O 1
ATOM 1221 N N . ILE A 1 149 ? 23.448 5.452 -5.961 1.00 80.81 149 ILE A N 1
ATOM 1222 C CA . ILE A 1 149 ? 23.966 4.466 -6.925 1.00 80.81 149 ILE A CA 1
ATOM 1223 C C . ILE A 1 149 ? 23.443 4.748 -8.342 1.00 80.81 149 ILE A C 1
ATOM 1225 O O . ILE A 1 149 ? 24.204 4.649 -9.300 1.00 80.81 149 ILE A O 1
ATOM 1229 N N . THR A 1 150 ? 22.183 5.171 -8.489 1.00 71.12 150 THR A N 1
ATOM 1230 C CA . THR A 1 150 ? 21.572 5.520 -9.785 1.00 71.12 150 THR A CA 1
ATOM 1231 C C . THR A 1 150 ? 22.229 6.719 -10.465 1.00 71.12 150 THR A C 1
ATOM 1233 O O . THR A 1 150 ? 22.168 6.839 -11.682 1.00 71.12 150 THR A O 1
ATOM 1236 N N . LYS A 1 151 ? 22.891 7.599 -9.707 1.00 70.25 151 LYS A N 1
ATOM 1237 C CA . LYS A 1 151 ? 23.688 8.700 -10.274 1.00 70.25 151 LYS A CA 1
ATOM 1238 C C . LYS A 1 151 ? 25.093 8.264 -10.710 1.00 70.25 151 LYS A C 1
ATOM 1240 O O . LYS A 1 151 ? 25.874 9.104 -11.153 1.00 70.25 151 LYS A O 1
ATOM 1245 N N . GLY A 1 152 ? 25.432 6.986 -10.540 1.00 71.44 152 GLY A N 1
ATOM 1246 C CA . GLY A 1 152 ? 26.688 6.401 -10.984 1.00 71.44 152 GLY A CA 1
ATOM 1247 C C . GLY A 1 152 ? 26.762 6.215 -12.508 1.00 71.44 152 GLY A C 1
ATOM 1248 O O . GLY A 1 152 ? 25.754 6.322 -13.200 1.00 71.44 152 GLY A O 1
ATOM 1249 N N . PRO A 1 153 ? 27.960 5.930 -13.045 1.00 65.31 153 PRO A N 1
ATOM 1250 C CA . PRO A 1 153 ? 28.199 5.846 -14.488 1.00 65.31 153 PRO A CA 1
ATOM 1251 C C . PRO A 1 153 ? 27.655 4.575 -15.169 1.00 65.31 153 PRO A C 1
ATOM 1253 O O . PRO A 1 153 ? 27.646 4.527 -16.393 1.00 65.31 153 PRO A O 1
ATOM 1256 N N . ASP A 1 154 ? 27.232 3.553 -14.416 1.00 74.38 154 ASP A N 1
ATOM 1257 C CA . ASP A 1 154 ? 26.721 2.283 -14.955 1.00 74.38 154 ASP A CA 1
ATOM 1258 C C . ASP A 1 154 ? 25.422 1.878 -14.239 1.00 74.38 154 ASP A C 1
ATOM 1260 O O . ASP A 1 154 ? 25.383 1.722 -13.014 1.00 74.38 154 ASP A O 1
ATOM 1264 N N . GLU A 1 155 ? 24.351 1.697 -15.012 1.00 69.19 155 GLU A N 1
ATOM 1265 C CA . GLU A 1 155 ? 23.017 1.329 -14.524 1.00 69.19 155 GLU A CA 1
ATOM 1266 C C . GLU A 1 155 ? 22.984 -0.082 -13.906 1.00 69.19 155 GLU A C 1
ATOM 1268 O O . GLU A 1 155 ? 22.140 -0.373 -13.050 1.00 69.19 155 GLU A O 1
ATOM 1273 N N . ASN A 1 156 ? 23.942 -0.953 -14.252 1.00 76.81 156 ASN A N 1
ATOM 1274 C CA . ASN A 1 156 ? 24.004 -2.328 -13.745 1.00 76.81 156 ASN A CA 1
ATOM 1275 C C . ASN A 1 156 ? 24.292 -2.409 -12.236 1.00 76.81 156 ASN A C 1
ATOM 1277 O O . ASN A 1 156 ? 23.914 -3.391 -11.587 1.00 76.81 156 ASN A O 1
ATOM 1281 N N . TYR A 1 157 ? 24.902 -1.377 -11.639 1.00 78.81 157 TYR A N 1
ATOM 1282 C CA . TYR A 1 157 ? 25.175 -1.350 -10.196 1.00 78.81 157 TYR A CA 1
ATOM 1283 C C . TYR A 1 157 ? 23.899 -1.378 -9.347 1.00 78.81 157 TYR A C 1
ATOM 1285 O O . TYR A 1 157 ? 23.899 -1.956 -8.257 1.00 78.81 157 TYR A O 1
ATOM 1293 N N . ILE A 1 158 ? 22.795 -0.824 -9.856 1.00 77.25 158 ILE A N 1
ATOM 1294 C CA . ILE A 1 158 ? 21.495 -0.859 -9.172 1.00 77.25 158 ILE A CA 1
ATOM 1295 C C . ILE A 1 158 ? 20.987 -2.300 -9.088 1.00 77.25 158 ILE A C 1
ATOM 1297 O O . ILE A 1 158 ? 20.511 -2.736 -8.035 1.00 77.25 158 ILE A O 1
ATOM 1301 N N . SER A 1 159 ? 21.115 -3.055 -10.181 1.00 79.31 159 SER A N 1
ATOM 1302 C CA . SER A 1 159 ? 20.704 -4.458 -10.253 1.00 79.31 159 SER A CA 1
ATOM 1303 C C . SER A 1 159 ? 21.512 -5.318 -9.283 1.00 79.31 159 SER A C 1
ATOM 1305 O O . SER A 1 159 ? 20.926 -6.075 -8.506 1.00 79.31 159 SER A O 1
ATOM 1307 N N . TYR A 1 160 ? 22.838 -5.145 -9.239 1.00 82.88 160 TYR A N 1
ATOM 1308 C CA . TYR A 1 160 ? 23.696 -5.870 -8.295 1.00 82.88 160 TYR A CA 1
ATOM 1309 C C . TYR A 1 160 ? 23.359 -5.556 -6.835 1.00 82.88 160 TYR A C 1
ATOM 1311 O O . TYR A 1 160 ? 23.201 -6.479 -6.032 1.00 82.88 160 TYR A O 1
ATOM 1319 N N . TYR A 1 161 ? 23.178 -4.275 -6.498 1.00 83.75 161 TYR A N 1
ATOM 1320 C CA . TYR A 1 161 ? 22.760 -3.869 -5.156 1.00 83.75 161 TYR A CA 1
ATOM 1321 C C . TYR A 1 161 ? 21.400 -4.475 -4.784 1.00 83.75 161 TYR A C 1
ATOM 1323 O O . TYR A 1 161 ? 21.231 -5.000 -3.685 1.00 83.75 161 TYR A O 1
ATOM 1331 N N . THR A 1 162 ? 20.436 -4.462 -5.710 1.00 81.44 162 THR A N 1
ATOM 1332 C CA . THR A 1 162 ? 19.077 -4.972 -5.469 1.00 81.44 162 THR A CA 1
ATOM 1333 C C . THR A 1 162 ? 19.064 -6.482 -5.226 1.00 81.44 162 THR A C 1
ATOM 1335 O O . THR A 1 162 ? 18.374 -6.950 -4.316 1.00 81.44 162 THR A O 1
ATOM 1338 N N . ILE A 1 163 ? 19.847 -7.252 -5.988 1.00 86.06 163 ILE A N 1
ATOM 1339 C CA . ILE A 1 163 ? 19.969 -8.705 -5.799 1.00 86.06 163 ILE A CA 1
ATOM 1340 C C . ILE A 1 163 ? 20.625 -9.013 -4.448 1.00 86.06 163 ILE A C 1
ATOM 1342 O O . ILE A 1 163 ? 20.083 -9.800 -3.671 1.00 86.06 163 ILE A O 1
ATOM 1346 N N . ALA A 1 164 ? 21.745 -8.357 -4.129 1.00 85.75 164 ALA A N 1
ATOM 1347 C CA . ALA A 1 164 ? 22.440 -8.554 -2.858 1.00 85.75 164 ALA A CA 1
ATOM 1348 C C . ALA A 1 164 ? 21.546 -8.200 -1.658 1.00 85.75 164 ALA A C 1
ATOM 1350 O O . ALA A 1 164 ? 21.430 -8.982 -0.713 1.00 85.75 164 ALA A O 1
ATOM 1351 N N . TYR A 1 165 ? 20.848 -7.064 -1.727 1.00 84.06 165 TYR A N 1
ATOM 1352 C CA . TYR A 1 165 ? 19.895 -6.643 -0.703 1.00 84.06 165 TYR A CA 1
ATOM 1353 C C . TYR A 1 165 ? 18.760 -7.660 -0.518 1.00 84.06 165 TYR A C 1
ATOM 1355 O O . TYR A 1 165 ? 18.399 -7.981 0.613 1.00 84.06 165 TYR A O 1
ATOM 1363 N N . SER A 1 166 ? 18.233 -8.220 -1.611 1.00 84.38 166 SER A N 1
ATOM 1364 C CA . SER A 1 166 ? 17.174 -9.237 -1.552 1.00 84.38 166 SER A CA 1
ATOM 1365 C C . SER A 1 166 ? 17.631 -10.497 -0.811 1.00 84.38 166 SER A C 1
ATOM 1367 O O . SER A 1 166 ? 16.883 -11.029 0.005 1.00 84.38 166 SER A O 1
ATOM 1369 N N . ILE A 1 167 ? 18.874 -10.939 -1.030 1.00 88.69 167 ILE A N 1
ATOM 1370 C CA . ILE A 1 167 ? 19.459 -12.082 -0.310 1.00 88.69 167 ILE A CA 1
ATOM 1371 C C . ILE A 1 167 ? 19.593 -11.773 1.187 1.00 88.69 167 ILE A C 1
ATOM 1373 O O . ILE A 1 167 ? 19.188 -12.583 2.019 1.00 88.69 167 ILE A O 1
ATOM 1377 N N . VAL A 1 168 ? 20.110 -10.593 1.543 1.00 87.12 168 VAL A N 1
ATOM 1378 C CA . VAL A 1 168 ? 20.237 -10.174 2.950 1.00 87.12 168 VAL A CA 1
ATOM 1379 C C . VAL A 1 168 ? 18.870 -10.134 3.634 1.00 87.12 168 VAL A C 1
ATOM 1381 O O . VAL A 1 168 ? 18.729 -10.635 4.747 1.00 87.12 168 VAL A O 1
ATOM 1384 N N . MET A 1 169 ? 17.849 -9.604 2.958 1.00 85.50 169 MET A N 1
ATOM 1385 C CA . MET A 1 169 ? 16.487 -9.541 3.491 1.00 85.50 169 MET A CA 1
ATOM 1386 C C . MET A 1 169 ? 15.850 -10.922 3.673 1.00 85.50 169 MET A C 1
ATOM 1388 O O . MET A 1 169 ? 15.127 -11.115 4.647 1.00 85.50 169 MET A O 1
ATOM 1392 N N . LEU A 1 170 ? 16.135 -11.888 2.791 1.00 86.81 170 LEU A N 1
ATOM 1393 C CA . LEU A 1 170 ? 15.691 -13.279 2.959 1.00 86.81 170 LEU A CA 1
ATOM 1394 C C . LEU A 1 170 ? 16.320 -13.941 4.189 1.00 86.81 170 LEU A C 1
ATOM 1396 O O . LEU A 1 170 ? 15.659 -14.703 4.884 1.00 86.81 170 LEU A O 1
ATOM 1400 N N . ILE A 1 171 ? 17.590 -13.654 4.477 1.00 88.31 171 ILE A N 1
ATOM 1401 C CA . ILE A 1 171 ? 18.256 -14.176 5.678 1.00 88.31 171 ILE A CA 1
ATOM 1402 C C . ILE A 1 171 ? 17.702 -13.484 6.929 1.00 88.31 171 ILE A C 1
ATOM 1404 O O . ILE A 1 171 ? 17.401 -14.140 7.926 1.00 88.31 171 ILE A O 1
ATOM 1408 N N . ALA A 1 172 ? 17.530 -12.161 6.873 1.00 84.62 172 ALA A N 1
ATOM 1409 C CA . ALA A 1 172 ? 16.990 -11.379 7.977 1.00 84.62 172 ALA A CA 1
ATOM 1410 C C . ALA A 1 172 ? 15.556 -11.795 8.338 1.00 84.62 172 ALA A C 1
ATOM 1412 O O . ALA A 1 172 ? 15.244 -11.889 9.522 1.00 84.62 172 ALA A O 1
ATOM 1413 N N . SER A 1 173 ? 14.705 -12.094 7.349 1.00 82.00 173 SER A N 1
ATOM 1414 C CA . SER A 1 173 ? 13.320 -12.515 7.598 1.00 82.00 173 SER A CA 1
ATOM 1415 C C . SER A 1 173 ? 13.219 -13.863 8.313 1.00 8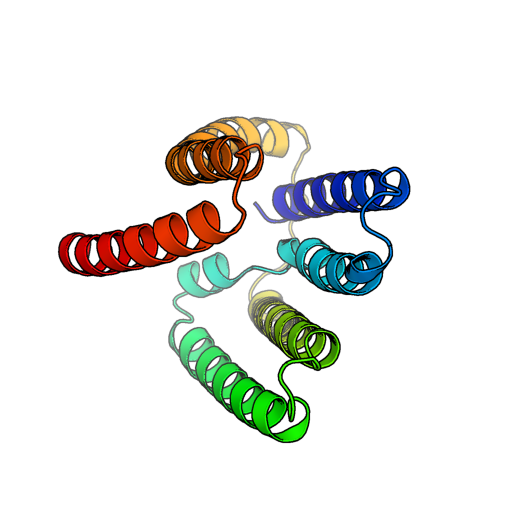2.00 173 SER A C 1
ATOM 1417 O O . SER A 1 173 ? 12.296 -14.055 9.098 1.00 82.00 173 SER A O 1
ATOM 1419 N N . VAL A 1 174 ? 14.173 -14.772 8.087 1.00 86.19 174 VAL A N 1
ATOM 1420 C CA . VAL A 1 174 ? 14.263 -16.054 8.806 1.00 86.19 174 VAL A CA 1
ATOM 1421 C C . VAL A 1 174 ? 14.735 -15.852 10.247 1.00 86.19 174 VAL A C 1
ATOM 1423 O O . VAL A 1 174 ? 14.306 -16.579 11.132 1.00 86.19 174 VAL A O 1
ATOM 1426 N N . LEU A 1 175 ? 15.603 -14.869 10.496 1.00 80.75 175 LEU A N 1
ATOM 1427 C CA . LEU A 1 175 ? 16.094 -14.545 11.841 1.00 80.75 175 LEU A CA 1
ATOM 1428 C C . LEU A 1 175 ? 15.081 -13.766 12.690 1.00 80.75 175 LEU A C 1
ATOM 1430 O O . LEU A 1 175 ? 15.178 -13.796 13.914 1.00 80.75 175 LEU A O 1
ATOM 1434 N N . SER A 1 176 ? 14.163 -13.026 12.064 1.00 72.62 176 SER A N 1
ATOM 1435 C CA . SER A 1 176 ? 13.165 -12.207 12.764 1.00 72.62 176 SER A CA 1
ATOM 1436 C C . SER A 1 176 ? 11.788 -12.864 12.916 1.00 72.62 176 SER A C 1
ATOM 1438 O O . SER A 1 176 ? 10.904 -12.233 13.497 1.00 72.62 176 SER A O 1
ATOM 1440 N N . GLY A 1 177 ? 11.578 -14.048 12.333 1.00 46.88 177 GLY A N 1
ATOM 1441 C CA . GLY A 1 177 ? 10.386 -14.881 12.547 1.00 46.88 177 GLY A CA 1
ATOM 1442 C C . GLY A 1 177 ? 10.554 -15.798 13.749 1.00 46.88 177 GLY A C 1
ATOM 1443 O O . GLY A 1 177 ? 9.537 -16.020 14.440 1.00 46.88 177 GLY A O 1
#

Foldseek 3Di:
DLVVLLVCLVVVLVVQVVVLVPDPPQVVCSLLSVLVSLLSNLRSLQCVVVCVVVVVVVVLVVLLVVLVVVLVVQCVVQPDDPVSVNSNSNSVSVSSSSSSVSSNVVVCVVDDDDDDDPVVVVVVVVVVVVVVCVVCVVVVVLVVVLVVVCPDPDPCVSVVSVVVVVVVVVVVVVVVD

Sequence (177 aa):
MFYISIFTSLLTTGIYFLIIFFDTSIENLKVLYYILGAQALFQFLNIEWMNEAYENYAFILYKTLIIRITMLVAIFAFVKTADDIVPYAIVMTATTILNYLLSFLWIKREVSFVKIGFVELAKASKPLFTMLLLANANMLYTLLDRMFITKGPDENYISYYTIAYSIVMLIASVLSG

Radius of gyration: 19.24 Å; chains: 1; bounding box: 49×36×43 Å

pLDDT: mean 84.65, std 7.79, range [46.88, 96.25]

Organism: Streptococcus pneumoniae (NCBI:txid1313)